Protein AF-A0A5Q0LAF3-F1 (afdb_monomer_lite)

Structure (mmCIF, N/CA/C/O backbone):
data_AF-A0A5Q0LAF3-F1
#
_entry.id   AF-A0A5Q0LAF3-F1
#
loop_
_atom_site.group_PDB
_atom_site.id
_atom_site.type_symbol
_atom_site.label_atom_id
_atom_site.label_alt_id
_atom_site.label_comp_id
_atom_site.label_asym_id
_atom_site.label_entity_id
_atom_site.label_seq_id
_atom_site.pdbx_PDB_ins_code
_atom_site.Cartn_x
_atom_site.Cartn_y
_atom_site.Cartn_z
_atom_site.occupancy
_atom_site.B_iso_or_equiv
_atom_site.auth_seq_id
_atom_site.auth_comp_id
_atom_site.auth_asym_id
_atom_site.auth_atom_id
_atom_site.pdbx_PDB_model_num
ATOM 1 N N . MET A 1 1 ? 19.797 -9.175 -29.222 1.00 50.12 1 MET A N 1
ATOM 2 C CA . MET A 1 1 ? 18.504 -9.524 -28.599 1.00 50.12 1 MET A CA 1
ATOM 3 C C . MET A 1 1 ? 18.753 -9.861 -27.136 1.00 50.12 1 MET A C 1
ATOM 5 O O . MET A 1 1 ? 19.276 -10.930 -26.876 1.00 50.12 1 MET A O 1
ATOM 9 N N . LEU A 1 2 ? 18.446 -8.962 -26.199 1.00 44.88 2 LEU A N 1
ATOM 10 C CA . LEU A 1 2 ? 18.160 -9.340 -24.811 1.00 44.88 2 LEU A CA 1
ATOM 11 C C . LEU A 1 2 ? 17.072 -8.390 -24.309 1.00 44.88 2 LEU A C 1
ATOM 13 O O . LEU A 1 2 ? 17.283 -7.190 -24.135 1.00 44.88 2 LEU A O 1
ATOM 17 N N . ASP A 1 3 ? 15.878 -8.952 -24.226 1.00 44.44 3 ASP A N 1
ATOM 18 C CA . ASP A 1 3 ? 14.631 -8.285 -23.920 1.00 44.44 3 ASP A CA 1
ATOM 19 C C . ASP A 1 3 ? 14.549 -7.930 -22.427 1.00 44.44 3 ASP A C 1
ATOM 21 O O . ASP A 1 3 ? 14.870 -8.734 -21.558 1.00 44.44 3 ASP A O 1
ATOM 25 N N . THR A 1 4 ? 14.026 -6.733 -22.163 1.00 53.34 4 THR A N 1
ATOM 26 C CA . THR A 1 4 ? 12.973 -6.521 -21.163 1.00 53.34 4 THR A CA 1
ATOM 27 C C . THR A 1 4 ? 13.304 -6.771 -19.689 1.00 53.34 4 THR A C 1
ATOM 29 O O . THR A 1 4 ? 13.181 -7.872 -19.177 1.00 53.34 4 THR A O 1
ATOM 32 N N . GLN A 1 5 ? 13.578 -5.677 -18.960 1.00 45.16 5 GLN A N 1
ATOM 33 C CA . GLN A 1 5 ? 12.869 -5.278 -17.723 1.00 45.16 5 GLN A CA 1
ATOM 34 C C . GLN A 1 5 ? 13.620 -4.147 -17.003 1.00 45.16 5 GLN A C 1
ATOM 36 O O . GLN A 1 5 ? 14.245 -4.321 -15.955 1.00 45.16 5 GLN A O 1
ATOM 41 N N . ARG A 1 6 ? 13.493 -2.913 -17.507 1.00 47.28 6 ARG A N 1
ATOM 42 C CA . ARG A 1 6 ? 13.696 -1.740 -16.648 1.00 47.28 6 ARG A CA 1
ATOM 43 C C . ARG A 1 6 ? 12.488 -1.650 -15.716 1.00 47.28 6 ARG A C 1
ATOM 45 O O . ARG A 1 6 ? 11.427 -1.161 -16.098 1.00 47.28 6 ARG A O 1
ATOM 52 N N . ARG A 1 7 ? 12.680 -2.212 -14.523 1.00 54.16 7 ARG A N 1
ATOM 53 C CA . ARG A 1 7 ? 11.804 -2.256 -13.345 1.00 54.16 7 ARG A CA 1
ATOM 54 C C . ARG A 1 7 ? 11.149 -0.895 -13.100 1.00 54.16 7 ARG A C 1
ATOM 56 O O . ARG A 1 7 ? 11.713 -0.015 -12.455 1.00 54.16 7 ARG A O 1
ATOM 63 N N . ARG A 1 8 ? 9.961 -0.688 -13.665 1.00 53.31 8 ARG A N 1
ATOM 64 C CA . ARG A 1 8 ? 9.142 0.487 -13.369 1.00 53.31 8 ARG A CA 1
ATOM 65 C C . ARG A 1 8 ? 8.414 0.192 -12.066 1.00 53.31 8 ARG A C 1
ATOM 67 O O . ARG A 1 8 ? 7.546 -0.676 -12.028 1.00 53.31 8 ARG A O 1
ATOM 74 N N . GLY A 1 9 ? 8.770 0.920 -11.008 1.00 55.78 9 GLY A N 1
ATOM 75 C CA . GLY A 1 9 ? 7.954 0.985 -9.798 1.00 55.78 9 GLY A CA 1
ATOM 76 C C . GLY A 1 9 ? 6.495 1.337 -10.134 1.00 55.78 9 GLY A C 1
ATOM 77 O O . GLY A 1 9 ? 6.193 1.759 -11.257 1.00 55.78 9 GLY A O 1
ATOM 78 N N . PRO A 1 10 ? 5.561 1.176 -9.185 1.00 58.59 10 PRO A N 1
ATOM 79 C CA . PRO A 1 10 ? 4.141 1.353 -9.459 1.00 58.59 10 PRO A CA 1
ATOM 80 C C . PRO A 1 10 ? 3.878 2.729 -10.088 1.00 58.59 10 PRO A C 1
ATOM 82 O O . PRO A 1 10 ? 4.262 3.768 -9.538 1.00 58.59 10 PRO A O 1
ATOM 85 N N . THR A 1 11 ? 3.232 2.724 -11.259 1.00 64.44 11 THR A N 1
ATOM 86 C CA . THR A 1 11 ? 2.777 3.935 -11.961 1.00 64.44 11 THR A CA 1
ATOM 87 C C . THR A 1 11 ? 1.830 4.737 -11.063 1.00 64.44 11 THR A C 1
ATOM 89 O O . THR A 1 11 ? 1.255 4.185 -10.124 1.00 64.44 11 THR A O 1
ATOM 92 N N . ALA A 1 12 ? 1.603 6.027 -11.338 1.00 60.25 12 ALA A N 1
ATOM 93 C CA . ALA A 1 12 ? 0.713 6.863 -10.518 1.00 60.25 12 ALA A CA 1
ATOM 94 C C . ALA A 1 12 ? -0.680 6.226 -10.286 1.00 60.25 12 ALA A C 1
ATOM 96 O O . ALA A 1 12 ? -1.199 6.254 -9.172 1.00 60.25 12 ALA A O 1
ATOM 97 N N . ARG A 1 13 ? -1.236 5.548 -11.303 1.00 60.41 13 ARG A N 1
ATOM 98 C CA . ARG A 1 13 ? -2.482 4.765 -11.191 1.00 60.41 13 ARG A CA 1
ATOM 99 C C . ARG A 1 13 ? -2.331 3.493 -10.346 1.00 60.41 13 ARG A C 1
ATOM 101 O O . ARG A 1 13 ? -3.241 3.161 -9.590 1.00 60.41 13 ARG A O 1
ATOM 108 N N . GLY A 1 14 ? -1.201 2.792 -10.443 1.00 66.00 14 GLY A N 1
ATOM 109 C CA . GLY A 1 14 ? -0.895 1.619 -9.615 1.00 66.00 14 GLY A CA 1
ATOM 110 C C . GLY A 1 14 ? -0.728 1.964 -8.133 1.00 66.00 14 GLY A C 1
ATOM 111 O O . GLY A 1 14 ? -1.198 1.224 -7.273 1.00 66.00 14 GLY A O 1
ATOM 112 N N . ARG A 1 15 ? -0.150 3.133 -7.827 1.00 70.06 15 ARG A N 1
ATOM 113 C CA . ARG A 1 15 ? 0.031 3.610 -6.447 1.00 70.06 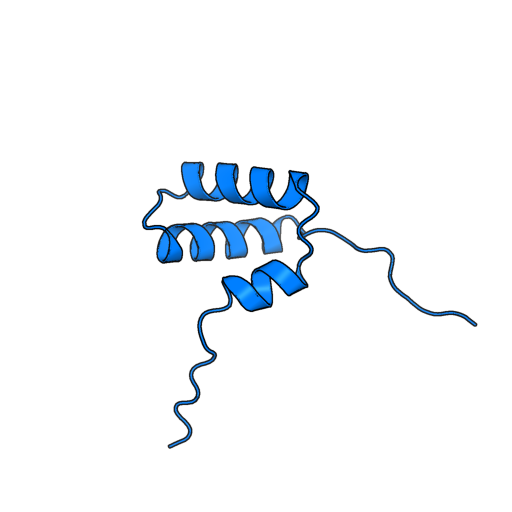15 ARG A CA 1
ATOM 114 C C . ARG A 1 15 ? -1.302 3.819 -5.727 1.00 70.06 15 ARG A C 1
ATOM 116 O O . ARG A 1 15 ? -1.451 3.402 -4.585 1.00 70.06 15 ARG A O 1
ATOM 123 N N . SER A 1 16 ? -2.297 4.392 -6.404 1.00 77.00 16 SER A N 1
ATOM 124 C CA . SER A 1 16 ? -3.629 4.588 -5.815 1.00 77.00 16 SER A CA 1
ATOM 125 C C . SER A 1 16 ? -4.356 3.270 -5.525 1.00 77.00 16 SER A C 1
ATOM 127 O O . SER A 1 16 ? -5.060 3.184 -4.522 1.00 77.00 16 SER A O 1
ATOM 129 N N . ARG A 1 17 ? -4.175 2.225 -6.350 1.00 83.88 17 ARG A N 1
ATOM 130 C CA . ARG A 1 17 ? -4.765 0.898 -6.084 1.00 83.88 17 ARG A CA 1
ATOM 131 C C . ARG A 1 17 ? -4.091 0.201 -4.902 1.00 83.88 17 ARG A C 1
ATOM 133 O O . ARG A 1 17 ? -4.788 -0.377 -4.073 1.00 83.88 17 ARG A O 1
ATOM 140 N N . TRP A 1 18 ? -2.763 0.285 -4.801 1.00 87.75 18 TRP A N 1
ATOM 141 C CA . TRP A 1 18 ? -2.033 -0.298 -3.673 1.00 87.75 18 TRP A CA 1
ATOM 142 C C . TRP A 1 18 ? -2.345 0.388 -2.352 1.00 87.75 18 TRP A C 1
ATOM 144 O O . TRP A 1 18 ? -2.581 -0.307 -1.373 1.00 87.75 18 TRP A O 1
ATOM 154 N N . ALA A 1 19 ? -2.454 1.718 -2.339 1.00 89.94 19 ALA A N 1
ATOM 155 C CA . ALA A 1 19 ? -2.848 2.447 -1.138 1.00 89.94 19 ALA A CA 1
ATOM 156 C C . ALA A 1 19 ? -4.220 1.988 -0.609 1.00 89.94 19 ALA A C 1
ATOM 158 O O . ALA A 1 19 ? -4.355 1.738 0.580 1.00 89.94 19 ALA A O 1
ATOM 159 N N . HIS A 1 20 ? -5.219 1.778 -1.475 1.00 89.88 20 HIS A N 1
ATOM 160 C CA . HIS A 1 20 ? -6.519 1.251 -1.033 1.00 89.88 20 HIS A CA 1
ATOM 161 C C . HIS A 1 20 ? -6.441 -0.181 -0.488 1.00 89.88 20 HIS A C 1
ATOM 163 O O . HIS A 1 20 ? -7.159 -0.521 0.447 1.00 89.88 20 HIS A O 1
ATOM 169 N N . ARG A 1 21 ? -5.589 -1.038 -1.062 1.00 88.62 21 ARG A N 1
ATOM 170 C CA . ARG A 1 21 ? -5.409 -2.411 -0.567 1.00 88.62 21 ARG A CA 1
ATOM 171 C C . ARG A 1 21 ? -4.705 -2.430 0.786 1.00 88.62 21 ARG A C 1
ATOM 173 O O . ARG A 1 21 ? -5.205 -3.067 1.699 1.00 88.62 21 ARG A O 1
ATOM 180 N N . ILE A 1 22 ? -3.626 -1.663 0.930 1.00 89.88 22 ILE A N 1
ATOM 181 C CA . ILE A 1 22 ? -2.900 -1.492 2.195 1.00 89.88 22 ILE A CA 1
ATOM 182 C C . ILE A 1 22 ? -3.831 -0.926 3.276 1.00 89.88 22 ILE A C 1
ATOM 184 O O . ILE A 1 22 ? -3.855 -1.452 4.384 1.00 89.88 22 ILE A O 1
ATOM 188 N N . ALA A 1 23 ? -4.652 0.075 2.935 1.00 92.56 23 ALA A N 1
ATOM 189 C CA . ALA A 1 23 ? -5.656 0.636 3.839 1.00 92.56 23 ALA A CA 1
ATOM 190 C C . ALA A 1 23 ? -6.604 -0.441 4.386 1.00 92.56 23 ALA A C 1
ATOM 192 O O . ALA A 1 23 ? -6.830 -0.507 5.587 1.00 92.56 23 ALA A O 1
ATOM 193 N N . ARG A 1 24 ? -7.107 -1.334 3.523 1.00 89.44 24 ARG A N 1
ATOM 194 C CA . ARG A 1 24 ? -7.993 -2.435 3.939 1.00 89.44 24 ARG A CA 1
ATOM 195 C C . ARG A 1 24 ? -7.268 -3.517 4.740 1.00 89.44 24 ARG A C 1
ATOM 197 O O . ARG A 1 24 ? -7.855 -4.051 5.668 1.00 89.44 24 ARG A 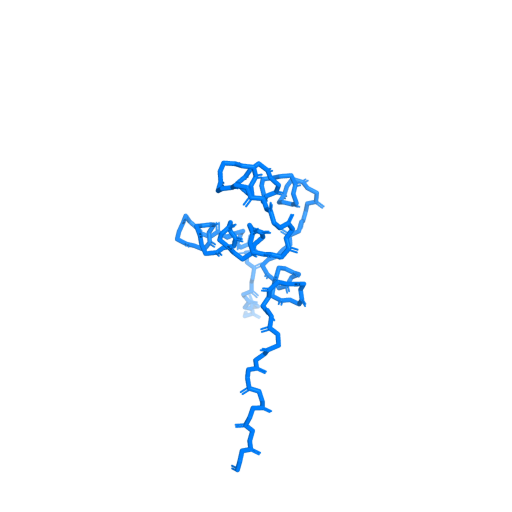O 1
ATOM 204 N N . THR A 1 25 ? -6.029 -3.856 4.383 1.00 88.94 25 THR A N 1
ATOM 205 C CA . THR A 1 25 ? -5.260 -4.920 5.051 1.00 88.94 25 THR A CA 1
ATOM 206 C C . THR A 1 25 ? -4.807 -4.523 6.454 1.00 88.94 25 THR A C 1
ATOM 208 O O . THR A 1 25 ? -4.809 -5.362 7.347 1.00 88.94 25 THR A O 1
ATOM 211 N N . TYR A 1 26 ? -4.419 -3.262 6.652 1.00 86.81 26 TYR A N 1
ATOM 212 C CA . TYR A 1 26 ? -3.912 -2.761 7.933 1.00 86.81 26 TYR A CA 1
ATOM 213 C C . TYR A 1 26 ? -4.912 -1.876 8.685 1.00 86.81 26 TYR A C 1
ATOM 215 O O . TYR A 1 26 ? -4.545 -1.278 9.690 1.00 86.81 26 TYR A O 1
ATOM 223 N N . SER A 1 27 ? -6.158 -1.777 8.208 1.00 91.25 27 SER A N 1
ATOM 224 C CA . SER A 1 27 ? -7.187 -0.884 8.764 1.00 91.25 27 SER A CA 1
ATOM 225 C C . SER A 1 27 ? -6.703 0.567 8.921 1.00 91.25 27 SER A C 1
ATOM 227 O O . SER A 1 27 ? -7.001 1.233 9.907 1.00 91.25 27 SER A O 1
ATOM 229 N N . LEU A 1 28 ? -5.937 1.046 7.937 1.00 92.12 28 LEU A N 1
ATOM 230 C CA . LEU A 1 28 ? -5.377 2.398 7.898 1.00 92.12 28 LEU A CA 1
ATOM 231 C C . LEU A 1 28 ? -6.275 3.342 7.099 1.00 92.12 28 LEU A C 1
ATOM 233 O O . LEU A 1 28 ? -6.962 2.939 6.156 1.00 92.12 28 LEU A O 1
ATOM 237 N N . THR A 1 29 ? -6.187 4.634 7.395 1.00 94.75 29 THR A N 1
ATOM 238 C CA . THR A 1 29 ? -6.745 5.670 6.523 1.00 94.75 29 THR A CA 1
ATOM 239 C C . THR A 1 29 ? -5.976 5.743 5.196 1.00 94.75 29 THR A C 1
ATOM 241 O O . THR A 1 29 ? -4.833 5.295 5.065 1.00 94.75 29 THR A O 1
ATOM 244 N N . LEU A 1 30 ? -6.579 6.342 4.164 1.00 92.25 30 LEU A N 1
ATOM 245 C CA . LEU A 1 30 ? -5.926 6.471 2.856 1.00 92.25 30 LEU A CA 1
ATOM 246 C C . LEU A 1 30 ? -4.613 7.294 2.893 1.00 92.25 30 LEU A C 1
ATOM 248 O O . LEU A 1 30 ? -3.666 6.909 2.195 1.00 92.25 30 LEU A O 1
ATOM 252 N N . PRO A 1 31 ? -4.503 8.401 3.661 1.00 93.19 31 PRO A N 1
ATOM 253 C CA . PRO A 1 31 ? -3.233 9.105 3.842 1.00 93.19 31 PRO A CA 1
ATOM 254 C C . PRO A 1 31 ? -2.141 8.232 4.473 1.00 93.19 31 PRO A C 1
ATOM 256 O O . PRO A 1 31 ? -1.017 8.210 3.966 1.00 93.19 31 PRO A O 1
ATOM 259 N N . GLU A 1 32 ? -2.473 7.464 5.511 1.00 92.31 32 GLU A N 1
ATOM 260 C CA . GLU A 1 32 ? -1.540 6.552 6.187 1.00 92.31 32 GLU A CA 1
ATOM 261 C C . GLU A 1 32 ? -1.100 5.420 5.259 1.00 92.31 32 GLU A C 1
ATOM 263 O O . GLU A 1 32 ? 0.092 5.161 5.104 1.00 92.31 32 GLU A O 1
ATOM 268 N N . ALA A 1 33 ? -2.035 4.815 4.528 1.00 93.88 33 ALA A N 1
ATOM 269 C CA . ALA A 1 33 ? -1.714 3.775 3.559 1.00 93.88 33 ALA A CA 1
ATOM 270 C C . ALA A 1 33 ? -0.840 4.288 2.400 1.00 93.88 33 ALA A C 1
ATOM 272 O O . ALA A 1 33 ? -0.029 3.544 1.845 1.00 93.88 33 ALA A O 1
ATOM 273 N N . ARG A 1 34 ? -0.958 5.571 2.027 1.00 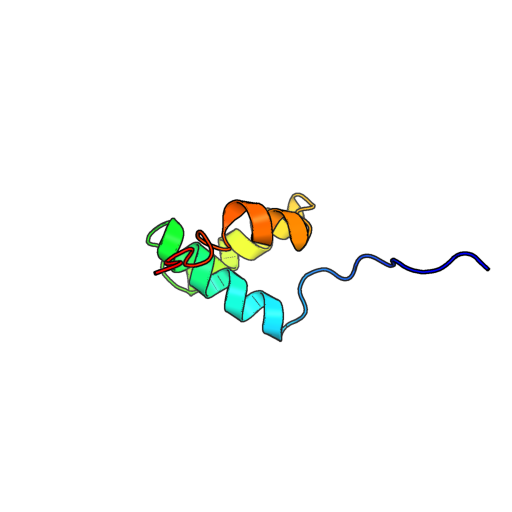92.06 34 ARG A N 1
ATOM 274 C CA . ARG A 1 34 ? -0.034 6.218 1.079 1.00 92.06 34 ARG A CA 1
ATOM 275 C C . ARG A 1 34 ? 1.358 6.407 1.673 1.00 92.06 34 ARG A C 1
ATOM 277 O O . ARG A 1 34 ? 2.331 6.249 0.936 1.00 92.06 34 ARG A O 1
ATOM 284 N N . ALA A 1 35 ? 1.463 6.769 2.950 1.00 93.94 35 ALA A N 1
ATOM 285 C CA . ALA A 1 35 ? 2.748 6.862 3.637 1.00 93.94 35 ALA A CA 1
ATOM 286 C C . ALA A 1 35 ? 3.425 5.486 3.702 1.00 93.94 35 ALA A C 1
ATOM 288 O O . ALA A 1 35 ? 4.584 5.361 3.311 1.00 93.94 35 ALA A O 1
ATOM 289 N N . GLU A 1 36 ? 2.669 4.447 4.048 1.00 91.62 36 GLU A N 1
ATOM 290 C CA . GLU A 1 36 ? 3.164 3.073 4.103 1.00 91.62 36 GLU A CA 1
ATOM 291 C C . GLU A 1 36 ? 3.570 2.548 2.721 1.00 91.62 36 GLU A C 1
ATOM 293 O O . GLU A 1 36 ? 4.650 1.990 2.549 1.00 91.62 36 GLU A O 1
ATOM 298 N N . LEU A 1 37 ? 2.783 2.829 1.678 1.00 90.75 37 LEU A N 1
ATOM 299 C CA . LEU A 1 37 ? 3.167 2.503 0.305 1.00 90.75 37 LEU A CA 1
ATOM 300 C C . LEU A 1 37 ? 4.502 3.152 -0.100 1.00 90.75 37 LEU A C 1
ATOM 302 O O . LEU A 1 37 ? 5.314 2.517 -0.775 1.00 90.75 37 LEU A O 1
ATOM 306 N N . ARG A 1 38 ? 4.736 4.416 0.285 1.00 90.69 38 ARG A N 1
ATOM 307 C CA . ARG A 1 38 ? 6.016 5.098 0.026 1.00 90.69 38 ARG A CA 1
ATOM 308 C C . ARG A 1 38 ? 7.151 4.465 0.821 1.00 90.69 38 ARG A C 1
ATOM 310 O O . ARG A 1 38 ? 8.226 4.294 0.257 1.00 90.69 38 ARG A O 1
ATOM 317 N N . ARG A 1 39 ? 6.906 4.099 2.082 1.00 92.69 39 ARG A N 1
ATOM 318 C CA . ARG A 1 39 ? 7.870 3.401 2.938 1.00 92.69 39 ARG A CA 1
ATOM 319 C C . ARG A 1 39 ? 8.301 2.082 2.301 1.00 92.69 39 ARG A C 1
ATOM 321 O O . ARG A 1 39 ? 9.487 1.884 2.072 1.00 92.69 39 ARG A O 1
ATOM 328 N N . LEU A 1 40 ? 7.350 1.233 1.918 1.00 90.00 40 LEU A N 1
ATOM 329 C CA . LEU A 1 40 ? 7.619 -0.054 1.268 1.00 90.00 40 LEU A CA 1
ATOM 330 C C . LEU A 1 40 ? 8.389 0.130 -0.048 1.00 90.00 40 LEU A C 1
ATOM 332 O O . LEU A 1 40 ? 9.398 -0.532 -0.279 1.00 90.00 40 LEU A O 1
ATOM 336 N N . ALA A 1 41 ? 7.982 1.095 -0.878 1.00 88.38 41 ALA A N 1
ATOM 337 C CA . ALA A 1 41 ? 8.709 1.418 -2.104 1.00 88.38 41 ALA A CA 1
ATOM 338 C C . ALA A 1 41 ? 10.149 1.905 -1.834 1.00 88.38 41 ALA A C 1
ATOM 340 O O . ALA A 1 41 ? 11.055 1.558 -2.588 1.00 88.38 41 ALA A O 1
ATOM 341 N N . ALA A 1 42 ? 10.374 2.674 -0.763 1.00 89.12 42 ALA A N 1
ATOM 342 C CA . ALA A 1 42 ? 11.707 3.116 -0.346 1.00 89.12 42 ALA A CA 1
ATOM 343 C C . ALA A 1 42 ? 12.573 1.960 0.187 1.00 89.12 42 ALA A C 1
ATOM 345 O O . ALA A 1 42 ? 13.781 1.965 -0.022 1.00 89.12 42 ALA A O 1
ATOM 346 N N . HIS A 1 43 ? 11.961 0.931 0.781 1.00 91.00 43 HIS A N 1
ATOM 347 C CA . HIS A 1 43 ? 12.627 -0.328 1.140 1.00 91.00 43 HIS A CA 1
ATOM 348 C C . HIS A 1 43 ? 12.893 -1.252 -0.063 1.00 91.00 43 HIS A C 1
ATOM 350 O O . HIS A 1 43 ? 13.319 -2.388 0.117 1.00 91.00 43 HIS A O 1
ATOM 356 N N . GLY A 1 44 ? 12.654 -0.783 -1.292 1.00 90.06 44 GLY A N 1
ATOM 357 C CA . GLY A 1 44 ? 12.968 -1.519 -2.515 1.00 90.06 44 GLY A CA 1
ATOM 358 C C . GLY A 1 44 ? 11.867 -2.457 -3.002 1.00 90.06 44 GLY A C 1
ATOM 359 O O . GLY A 1 44 ? 12.083 -3.142 -4.006 1.00 90.06 44 GLY A O 1
ATOM 360 N N . TRP A 1 45 ? 10.691 -2.447 -2.360 1.00 90.44 45 TRP A N 1
ATOM 361 C CA . TRP A 1 45 ? 9.587 -3.327 -2.734 1.00 90.44 45 TRP A CA 1
ATOM 362 C C . TRP A 1 45 ? 9.168 -3.102 -4.188 1.00 90.44 45 TRP A C 1
ATOM 364 O O . TRP A 1 45 ? 8.866 -1.986 -4.628 1.00 90.44 45 TRP A O 1
ATOM 374 N N . GLN A 1 46 ? 9.115 -4.195 -4.934 1.00 87.06 46 GLN A N 1
ATOM 375 C CA . GLN A 1 46 ? 8.702 -4.255 -6.325 1.00 87.06 46 GLN A CA 1
ATOM 376 C C . GLN A 1 46 ? 7.207 -4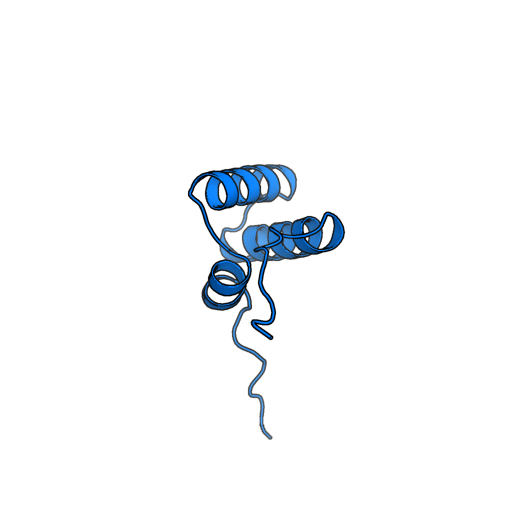.552 -6.443 1.00 87.06 46 GLN A C 1
ATOM 378 O O . GLN A 1 46 ? 6.570 -5.082 -5.535 1.00 87.06 46 GLN A O 1
ATOM 383 N N . ALA A 1 47 ? 6.627 -4.258 -7.610 1.00 82.69 47 ALA A N 1
ATOM 384 C CA . ALA A 1 47 ? 5.200 -4.470 -7.863 1.00 82.69 47 ALA A CA 1
ATOM 385 C C . ALA A 1 47 ? 4.732 -5.912 -7.574 1.00 82.69 47 ALA A C 1
ATOM 387 O O . ALA A 1 47 ? 3.627 -6.092 -7.066 1.00 82.69 47 ALA A O 1
ATOM 388 N N . TRP A 1 48 ? 5.561 -6.921 -7.865 1.00 80.50 48 TRP A N 1
ATOM 389 C CA . TRP A 1 48 ? 5.226 -8.326 -7.618 1.00 80.50 48 TRP A CA 1
ATOM 390 C C . TRP A 1 48 ? 5.125 -8.653 -6.119 1.00 80.50 48 TRP A C 1
ATOM 392 O O . TRP A 1 48 ? 4.238 -9.405 -5.736 1.00 80.50 48 TRP A O 1
ATOM 402 N N . GLU A 1 49 ? 5.930 -8.022 -5.259 1.00 87.94 49 GLU A N 1
ATOM 403 C CA . GLU A 1 49 ? 5.856 -8.202 -3.799 1.00 87.94 49 GLU A CA 1
ATOM 404 C C . GLU A 1 49 ? 4.544 -7.643 -3.248 1.00 87.94 49 GLU A C 1
ATOM 406 O O . GLU A 1 49 ? 3.881 -8.277 -2.426 1.00 87.94 49 GLU A O 1
ATOM 411 N N . PHE A 1 50 ? 4.098 -6.495 -3.771 1.00 85.88 50 PHE A N 1
ATOM 412 C CA . PHE A 1 50 ? 2.775 -5.970 -3.440 1.00 85.88 50 PHE A CA 1
ATOM 413 C C . PHE A 1 50 ? 1.653 -6.903 -3.913 1.00 85.88 50 PHE A C 1
ATOM 415 O O . PHE A 1 50 ? 0.649 -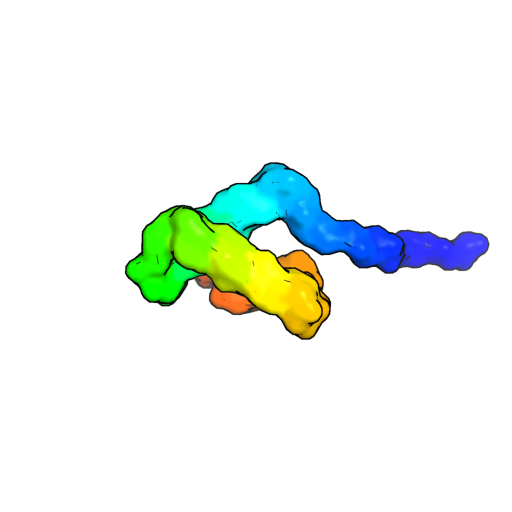7.051 -3.217 1.00 85.88 50 PHE A O 1
ATOM 422 N N . HIS A 1 51 ? 1.816 -7.552 -5.071 1.00 84.12 51 HIS A N 1
ATOM 423 C CA . HIS A 1 51 ? 0.879 -8.573 -5.534 1.00 84.12 51 HIS A CA 1
ATOM 424 C C . HIS A 1 51 ? 0.814 -9.759 -4.578 1.00 84.12 51 HIS A C 1
ATOM 426 O O . HIS A 1 51 ? -0.278 -10.073 -4.123 1.00 84.12 51 HIS A O 1
ATOM 432 N N . THR A 1 52 ? 1.942 -10.343 -4.192 1.00 85.31 52 THR A N 1
ATOM 433 C CA . THR A 1 52 ? 1.964 -11.477 -3.260 1.00 85.31 52 THR A CA 1
ATOM 434 C C . THR A 1 52 ? 1.379 -11.123 -1.890 1.00 85.31 52 THR A C 1
ATOM 436 O O . THR A 1 52 ? 0.662 -11.920 -1.296 1.00 85.31 52 THR A O 1
ATOM 439 N N . ARG A 1 53 ? 1.664 -9.918 -1.382 1.00 84.06 53 ARG A N 1
ATOM 440 C CA . ARG A 1 53 ? 1.288 -9.499 -0.022 1.00 84.06 53 ARG A CA 1
ATOM 441 C C . ARG A 1 53 ? -0.137 -8.947 0.082 1.00 84.06 53 ARG A C 1
ATOM 443 O O . ARG A 1 53 ? -0.795 -9.157 1.095 1.00 84.06 53 ARG A O 1
ATOM 450 N N . PHE A 1 54 ? -0.598 -8.206 -0.929 1.00 83.69 54 PHE A N 1
ATOM 451 C CA . PHE A 1 54 ? -1.822 -7.396 -0.847 1.00 83.69 54 PHE A CA 1
ATOM 452 C C . PHE A 1 54 ? -2.811 -7.626 -1.988 1.00 83.69 54 PHE A C 1
ATOM 454 O O . PHE A 1 54 ? -3.918 -7.082 -1.942 1.00 83.69 54 PHE A O 1
ATOM 461 N N . ALA A 1 55 ? -2.472 -8.386 -3.038 1.00 75.44 55 ALA A N 1
ATOM 462 C CA . ALA A 1 55 ? -3.515 -8.936 -3.894 1.00 75.44 55 ALA A CA 1
ATOM 463 C C . ALA A 1 55 ? -4.181 -10.054 -3.100 1.00 75.44 55 ALA A C 1
ATOM 465 O O . ALA A 1 55 ? -3.837 -11.216 -3.268 1.00 75.44 55 ALA A O 1
ATOM 466 N N . GLY A 1 56 ? -5.076 -9.660 -2.183 1.00 64.62 56 GLY A N 1
ATOM 467 C CA . GLY A 1 56 ? -5.899 -10.582 -1.411 1.00 64.62 56 GLY A CA 1
ATOM 468 C C . GLY A 1 56 ? -6.384 -11.698 -2.321 1.00 64.62 56 GLY A C 1
ATOM 469 O O . GLY A 1 56 ? -6.687 -11.408 -3.487 1.00 64.62 56 GLY A O 1
ATOM 470 N N . ALA A 1 57 ? -6.332 -12.925 -1.785 1.00 51.19 57 ALA A N 1
ATOM 471 C CA . ALA A 1 57 ? -6.630 -14.174 -2.469 1.00 51.19 57 ALA A CA 1
ATOM 472 C C . ALA A 1 57 ? -7.601 -13.906 -3.611 1.00 51.19 57 ALA A C 1
ATOM 474 O O . ALA A 1 57 ? -8.703 -13.384 -3.391 1.00 51.19 57 ALA A O 1
ATOM 475 N N . ARG A 1 58 ? -7.149 -14.162 -4.847 1.00 51.38 58 ARG A N 1
ATOM 476 C CA . ARG A 1 58 ? -8.088 -14.212 -5.963 1.00 51.38 58 ARG A CA 1
ATOM 477 C C . ARG A 1 58 ? -9.219 -15.096 -5.468 1.00 51.38 58 ARG A C 1
ATOM 479 O O . ARG A 1 58 ? -8.968 -16.109 -4.826 1.00 51.38 58 ARG A O 1
ATOM 486 N N . LYS A 1 59 ? -10.436 -14.606 -5.653 1.00 46.19 59 LYS A N 1
ATOM 487 C CA . LYS A 1 59 ? -11.657 -15.340 -5.393 1.00 46.19 59 LYS A CA 1
ATOM 488 C C . LYS A 1 59 ? -11.589 -16.616 -6.234 1.00 46.19 59 LYS A C 1
ATOM 490 O O . LYS A 1 59 ? -12.068 -16.627 -7.360 1.00 46.19 59 LYS A O 1
ATOM 495 N N . ASP A 1 60 ? -10.950 -17.641 -5.693 1.00 48.94 60 ASP A N 1
ATOM 496 C CA . ASP A 1 60 ? -11.095 -19.028 -6.089 1.00 48.94 60 ASP A CA 1
ATOM 497 C C . ASP A 1 60 ? -12.379 -19.516 -5.396 1.00 48.94 60 ASP A C 1
ATOM 499 O O . ASP A 1 60 ? -12.367 -20.421 -4.575 1.00 48.94 60 ASP A O 1
ATOM 503 N N . ASP A 1 61 ? -13.500 -18.846 -5.696 1.00 47.62 61 ASP A N 1
ATOM 504 C CA . ASP A 1 61 ? -14.797 -19.517 -5.755 1.00 47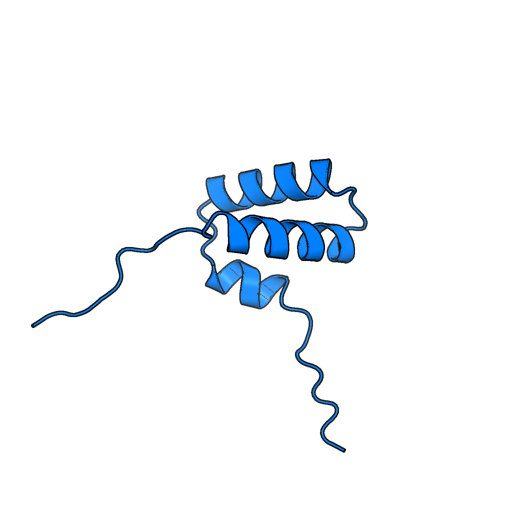.62 61 ASP A CA 1
ATOM 505 C C . ASP A 1 61 ? -14.842 -20.128 -7.155 1.00 47.62 61 ASP A C 1
ATOM 507 O O . ASP A 1 61 ? -15.398 -19.544 -8.088 1.00 47.62 61 ASP A O 1
ATOM 511 N N . ASN A 1 62 ? -14.171 -21.264 -7.331 1.00 35.03 62 ASN A N 1
ATOM 512 C CA . ASN A 1 62 ? -14.526 -22.170 -8.410 1.00 35.03 62 ASN A CA 1
ATOM 513 C C . ASN A 1 62 ? -15.687 -23.016 -7.877 1.00 35.03 62 ASN A C 1
ATOM 515 O O . ASN A 1 62 ? -15.468 -24.027 -7.211 1.00 35.03 62 ASN A O 1
ATOM 519 N N . THR A 1 63 ? -16.902 -22.498 -8.067 1.00 37.59 63 THR A N 1
ATOM 520 C CA . THR A 1 63 ? -18.129 -23.306 -8.112 1.00 37.59 63 THR A CA 1
ATOM 521 C C . THR A 1 63 ? -18.117 -24.150 -9.377 1.00 37.59 63 THR A C 1
ATOM 523 O O . THR A 1 63 ? -17.673 -23.611 -10.416 1.00 37.59 63 THR A O 1
#

Sequence (63 aa):
MLDTQRRRGPTARGRSRWAHRIARTYSLTLPEARAELRRLAAHGWQAWEFHTRFAGARKDDNT

Organism: NCBI:txid2662397

Foldseek 3Di:
DDDDDPQDAQDPVRLQVLLVQQCVVVVHDSVVSSVVSVVCVVVVDGPVNSCVPRVPPDPPPPD

Radius of gyration: 13.73 Å; chains: 1; bounding box: 37×32×37 Å

pLDDT: mean 75.44, std 18.41, range [35.03, 94.75]

Secondary structure (DSSP, 8-state):
--------PPPHHHHHHHHHHHHHHHT--HHHHHHHHHHHHHTT--HHHHHHHHS--------